Protein AF-A0A9D4N6D5-F1 (afdb_monomer_lite)

Organism: Dreissena polymorpha (NCBI:txid45954)

pLDDT: mean 85.23, std 10.16, range [52.47, 95.88]

Radius of gyration: 22.93 Å; chains: 1; bounding box: 55×21×51 Å

Secondary structure (DSSP, 8-state):
--GGG-TT--HHHHHHHHHHHHHTTTTS-SSTT-----S-------TTPPP---PPPPPPHHHHTTTT-

Foldseek 3Di:
DPPVPPVPPDPVRVVVVVVVCVVVVLVDDPDPVCPDDDPDDDDDCPDPDDDDDDDDDDDDPVVVVVVVD

Structure (mmCIF, N/CA/C/O backbone):
data_AF-A0A9D4N6D5-F1
#
_entry.id   AF-A0A9D4N6D5-F1
#
loop_
_atom_site.group_PDB
_atom_site.id
_atom_site.type_symbol
_atom_site.label_atom_id
_atom_site.label_alt_id
_atom_site.label_comp_id
_atom_site.label_asym_id
_atom_site.label_entity_id
_atom_site.label_seq_id
_atom_site.pdbx_PDB_ins_code
_atom_site.Cartn_x
_atom_site.Cartn_y
_atom_site.Cartn_z
_atom_site.occupancy
_atom_site.B_iso_or_equiv
_atom_site.auth_seq_id
_atom_site.auth_comp_id
_atom_site.auth_asym_id
_atom_site.auth_atom_id
_atom_site.pdbx_PDB_model_num
ATOM 1 N N . MET A 1 1 ? -9.162 -0.343 21.157 1.00 53.44 1 MET A N 1
ATOM 2 C CA . MET A 1 1 ? -9.687 -0.975 19.919 1.00 53.44 1 MET A CA 1
ATOM 3 C C . MET A 1 1 ? -9.976 0.188 18.992 1.00 53.44 1 MET A C 1
ATOM 5 O O . MET A 1 1 ? -11.013 0.783 19.169 1.00 53.44 1 MET A O 1
ATOM 9 N N . PHE A 1 2 ? -9.043 0.573 18.105 1.00 63.28 2 PHE A N 1
ATOM 10 C CA . PHE A 1 2 ? -9.093 1.813 17.295 1.00 63.28 2 PHE A CA 1
ATOM 11 C C . PHE A 1 2 ? -9.713 3.016 18.028 1.00 63.28 2 PHE A C 1
ATOM 13 O O . PHE A 1 2 ? -10.775 3.496 17.648 1.00 63.28 2 PHE A O 1
ATOM 20 N N . ASP A 1 3 ? -9.077 3.472 19.105 1.00 65.12 3 ASP A N 1
ATOM 21 C CA . ASP A 1 3 ? -9.723 4.421 20.019 1.00 65.12 3 ASP A CA 1
ATOM 22 C C . ASP A 1 3 ? -9.769 5.859 19.443 1.00 65.12 3 ASP A C 1
ATOM 24 O O . ASP A 1 3 ? -10.729 6.582 19.686 1.00 65.12 3 ASP A O 1
ATOM 28 N N . ASP A 1 4 ? -8.833 6.227 18.557 1.00 75.75 4 ASP A N 1
ATOM 29 C CA . ASP A 1 4 ? -8.738 7.583 17.979 1.00 75.75 4 ASP A CA 1
ATOM 30 C C . ASP A 1 4 ? -9.729 7.863 16.827 1.00 75.75 4 ASP A C 1
ATOM 32 O O . ASP A 1 4 ? -9.934 9.008 16.434 1.00 75.75 4 ASP A O 1
ATOM 36 N N . GLY A 1 5 ? -10.332 6.826 16.234 1.00 77.25 5 GLY A N 1
ATOM 37 C CA . GLY A 1 5 ? -11.153 6.949 15.015 1.00 77.25 5 GLY A CA 1
ATOM 38 C C . GLY A 1 5 ? -12.661 6.837 15.238 1.00 77.25 5 GLY A C 1
ATOM 39 O O . GLY A 1 5 ? -13.427 6.876 14.276 1.00 77.25 5 GLY A O 1
ATOM 40 N N . VAL A 1 6 ? -13.082 6.624 16.486 1.00 86.50 6 VAL A N 1
ATOM 41 C CA . VAL A 1 6 ? -14.436 6.159 16.825 1.00 86.50 6 VAL A CA 1
ATOM 42 C C . VAL A 1 6 ? -15.174 7.128 17.760 1.00 86.50 6 VAL A C 1
ATOM 44 O O . VAL A 1 6 ? -16.353 6.944 18.045 1.00 86.50 6 VAL A O 1
ATOM 47 N N . GLU A 1 7 ? -14.515 8.216 18.160 1.00 88.00 7 GLU A N 1
ATOM 48 C CA . GLU A 1 7 ? -14.977 9.179 19.169 1.00 88.00 7 GLU A CA 1
ATOM 49 C C . GLU A 1 7 ? -16.364 9.790 18.884 1.00 88.00 7 GLU A C 1
ATOM 51 O O . GLU A 1 7 ? -17.128 10.046 19.811 1.00 88.00 7 GLU A O 1
ATOM 56 N N . TYR A 1 8 ? -16.725 9.970 17.610 1.00 89.25 8 TYR A N 1
ATOM 57 C CA . TYR A 1 8 ? -17.994 10.588 17.195 1.00 89.25 8 TYR A CA 1
ATOM 58 C C . TYR A 1 8 ? -19.013 9.601 16.607 1.00 89.25 8 TYR A C 1
ATOM 60 O O . TYR A 1 8 ? -20.010 10.033 16.027 1.00 89.25 8 TYR A O 1
ATOM 68 N N . LEU A 1 9 ? -18.763 8.290 16.707 1.00 91.06 9 LEU A N 1
ATOM 69 C 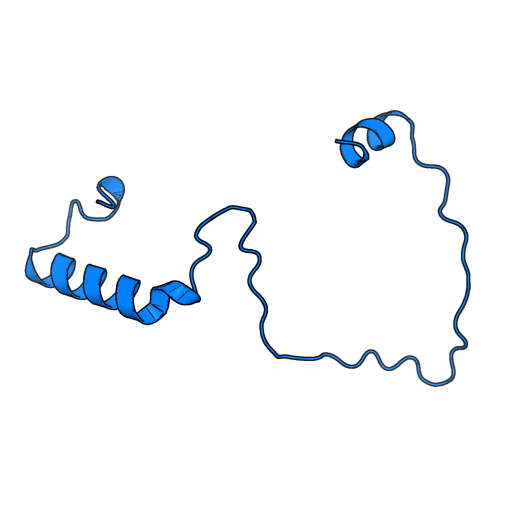CA . LEU A 1 9 ? -19.645 7.264 16.149 1.00 91.06 9 LEU A CA 1
ATOM 70 C C . LEU A 1 9 ? -20.655 6.784 17.195 1.00 91.06 9 LEU A C 1
ATOM 72 O O . LEU A 1 9 ? -20.307 6.482 18.335 1.00 91.06 9 LEU A O 1
ATOM 76 N N . ASP A 1 10 ? -21.915 6.653 16.786 1.00 93.50 10 ASP A N 1
ATOM 77 C CA . ASP A 1 10 ? -22.921 5.981 17.602 1.00 93.50 10 ASP A CA 1
ATOM 78 C C . ASP A 1 10 ? -22.662 4.456 17.664 1.00 93.50 10 ASP A C 1
ATOM 80 O O . ASP A 1 10 ? -21.988 3.896 16.792 1.00 93.50 10 ASP A O 1
ATOM 84 N N . PRO A 1 11 ? -23.210 3.729 18.656 1.00 92.19 11 PRO A N 1
ATOM 85 C CA . PRO A 1 11 ? -22.933 2.300 18.827 1.00 92.19 11 PRO A CA 1
ATOM 86 C C . PRO A 1 11 ? -23.255 1.428 17.601 1.00 92.19 11 PRO A C 1
ATOM 88 O O . PRO A 1 11 ? -22.608 0.399 17.376 1.00 92.19 11 PRO A O 1
ATOM 91 N N . GLU A 1 12 ? -24.244 1.814 16.793 1.00 94.81 12 GLU A N 1
ATOM 92 C CA . GLU A 1 12 ? -24.619 1.082 15.585 1.00 94.81 12 GLU A CA 1
ATOM 93 C C . GLU A 1 12 ? -23.587 1.303 14.471 1.00 94.81 12 GLU A C 1
ATOM 95 O O . GLU A 1 12 ? -23.193 0.362 13.771 1.00 94.81 12 GLU A O 1
ATOM 100 N N . GLN A 1 13 ? -23.100 2.535 14.341 1.00 93.00 13 GLN A N 1
ATOM 101 C CA . GLN A 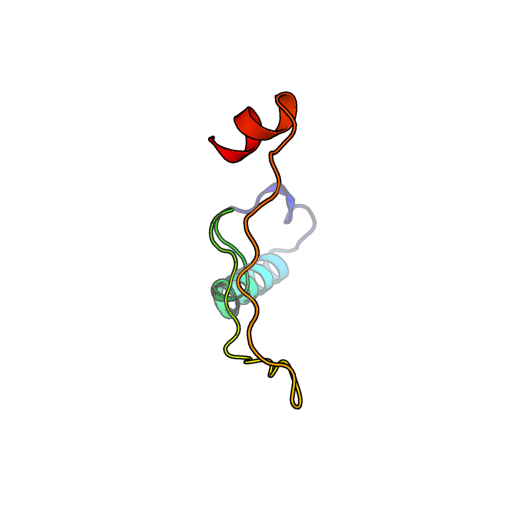1 13 ? -22.024 2.907 13.436 1.00 93.00 13 GLN A CA 1
ATOM 102 C C . GLN A 1 13 ? -20.708 2.218 13.808 1.00 93.00 13 GLN A C 1
ATOM 104 O O . GLN A 1 13 ? -20.047 1.686 12.915 1.00 93.00 13 GLN A O 1
ATOM 109 N N . ILE A 1 14 ? -20.370 2.120 15.100 1.00 92.00 14 ILE A N 1
ATOM 110 C CA . ILE A 1 14 ? -19.199 1.359 15.577 1.00 92.00 14 ILE A CA 1
ATOM 111 C C . ILE A 1 14 ? -19.287 -0.098 15.116 1.00 92.00 14 ILE A C 1
ATOM 113 O O . ILE A 1 14 ? -18.326 -0.665 14.592 1.00 92.00 14 ILE A O 1
ATOM 117 N N . ASN A 1 15 ? -20.463 -0.712 15.261 1.00 93.00 15 ASN A N 1
ATOM 118 C CA . ASN A 1 15 ? -20.676 -2.104 14.877 1.00 93.00 15 ASN A CA 1
ATOM 119 C C . ASN A 1 15 ? -20.556 -2.304 13.355 1.00 93.00 15 ASN A C 1
ATOM 121 O O . ASN A 1 15 ? -19.927 -3.260 12.893 1.00 93.00 15 ASN A O 1
ATOM 125 N N . LYS A 1 16 ? -21.118 -1.383 12.559 1.00 93.69 16 LYS A N 1
ATOM 126 C CA . LYS A 1 16 ? -20.975 -1.382 11.092 1.00 93.69 16 LYS A CA 1
ATOM 127 C C . LYS A 1 16 ? -19.519 -1.197 10.667 1.00 93.69 16 LYS A C 1
ATOM 129 O O . LYS A 1 16 ? -19.058 -1.917 9.783 1.00 93.69 16 LYS A O 1
ATOM 134 N N . PHE A 1 17 ? -18.795 -0.291 11.316 1.00 90.69 17 PHE A N 1
ATOM 135 C CA . PHE A 1 17 ? -17.382 -0.036 11.058 1.00 90.69 17 PHE A CA 1
ATOM 136 C C . PHE A 1 17 ? -16.521 -1.269 11.351 1.00 90.69 17 PHE A C 1
ATOM 138 O O . PHE A 1 17 ? -15.778 -1.722 10.481 1.00 90.69 17 PHE A O 1
ATOM 145 N N . ALA A 1 18 ? -16.696 -1.888 12.522 1.00 90.62 18 ALA A N 1
ATOM 146 C CA . ALA A 1 18 ? -15.986 -3.111 12.886 1.00 90.62 18 ALA A CA 1
ATOM 147 C C . ALA A 1 18 ? -16.243 -4.247 11.880 1.00 90.62 18 ALA A C 1
ATOM 149 O O . ALA A 1 18 ? -15.303 -4.907 11.439 1.00 90.62 18 ALA A O 1
ATOM 150 N N . LYS A 1 19 ? -17.500 -4.438 11.452 1.00 94.19 19 LYS A N 1
ATOM 151 C CA . LYS A 1 19 ? -17.860 -5.423 10.416 1.00 94.19 19 LYS A CA 1
ATOM 152 C C . LYS A 1 19 ? -17.188 -5.137 9.074 1.00 94.19 19 LYS A C 1
ATOM 154 O O . LYS A 1 19 ? -16.781 -6.074 8.394 1.00 94.19 19 LYS A O 1
ATOM 159 N N . LEU A 1 20 ? -17.078 -3.867 8.687 1.00 92.94 20 LEU A N 1
ATOM 160 C CA . LEU A 1 20 ? -16.445 -3.460 7.434 1.00 92.94 20 LEU A CA 1
ATOM 161 C C . LEU A 1 20 ? -14.940 -3.738 7.456 1.00 92.94 20 LEU A C 1
ATOM 163 O O . LEU A 1 20 ? -14.429 -4.343 6.515 1.00 92.94 20 LEU A O 1
ATOM 167 N N . LEU A 1 21 ? -14.258 -3.376 8.545 1.00 90.31 21 LEU A N 1
ATOM 168 C CA . LEU A 1 21 ? -12.839 -3.683 8.726 1.00 90.31 21 LEU A CA 1
ATOM 169 C C . LEU A 1 21 ? -12.580 -5.187 8.704 1.00 90.31 21 LEU A C 1
ATOM 171 O O . LEU A 1 21 ? -11.663 -5.639 8.029 1.00 90.31 21 LEU A O 1
ATOM 175 N N . TYR A 1 22 ? -13.413 -5.972 9.391 1.00 90.81 22 TYR A N 1
ATOM 176 C CA . TYR A 1 22 ? -13.271 -7.426 9.401 1.00 90.81 22 TYR A CA 1
ATOM 177 C C . TYR A 1 22 ? -13.489 -8.035 8.012 1.00 90.81 22 TYR A C 1
ATOM 179 O O 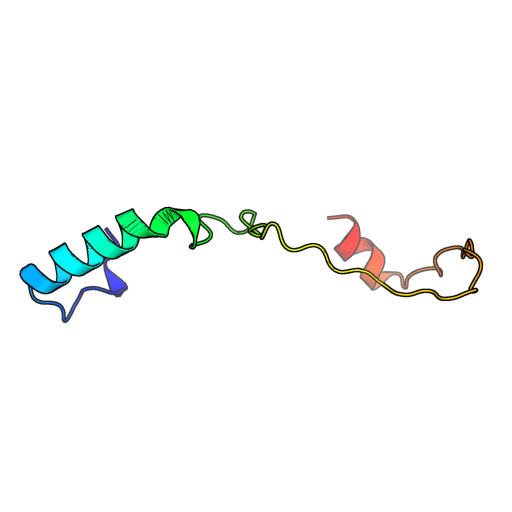. TYR A 1 22 ? -12.794 -8.972 7.625 1.00 90.81 22 TYR A O 1
ATOM 187 N N . LYS A 1 23 ? -14.447 -7.493 7.249 1.00 94.19 23 LYS A N 1
ATOM 188 C CA . LYS A 1 23 ? -14.776 -7.955 5.897 1.00 94.19 23 LYS A CA 1
ATOM 189 C C . LYS A 1 23 ? -13.655 -7.695 4.887 1.00 94.19 23 LYS A C 1
ATOM 191 O O . LYS A 1 23 ? -13.484 -8.515 3.995 1.00 94.19 23 LYS A O 1
ATOM 196 N N . TYR A 1 24 ? -12.933 -6.584 5.018 1.00 90.25 24 TYR A N 1
ATOM 197 C CA . TYR A 1 24 ? -11.874 -6.167 4.086 1.00 90.25 24 TYR A CA 1
ATOM 198 C C . TYR A 1 24 ? -10.486 -6.145 4.742 1.00 90.25 24 TYR A C 1
ATOM 200 O O . TYR A 1 24 ? -9.615 -5.370 4.353 1.00 90.25 24 TYR A O 1
ATOM 208 N N . GLN A 1 25 ? -10.275 -6.972 5.770 1.00 87.94 25 GLN A N 1
ATOM 209 C CA . GLN A 1 25 ? -9.026 -7.006 6.543 1.00 87.94 25 GLN A CA 1
ATOM 210 C C . GLN A 1 25 ? -7.788 -7.408 5.725 1.00 87.94 25 GLN A C 1
ATOM 212 O O . GLN A 1 25 ? -6.670 -7.273 6.209 1.00 87.94 25 GLN A O 1
ATOM 217 N N . ASP A 1 26 ? -7.999 -7.981 4.543 1.00 83.94 26 ASP A N 1
ATOM 218 C CA . ASP A 1 26 ? -7.005 -8.420 3.565 1.00 83.94 26 ASP A CA 1
ATOM 219 C C . ASP A 1 26 ? -6.551 -7.292 2.627 1.00 83.94 26 ASP A C 1
ATOM 221 O O . ASP A 1 26 ? -5.538 -7.425 1.948 1.00 83.94 26 ASP A O 1
ATOM 225 N N . VAL A 1 27 ? -7.290 -6.180 2.592 1.00 85.06 27 VAL A N 1
ATOM 226 C CA . VAL A 1 27 ? -6.964 -4.992 1.789 1.00 85.06 27 VAL A CA 1
ATOM 227 C C . VAL A 1 27 ? -6.021 -4.048 2.540 1.00 85.06 27 VAL A C 1
ATOM 229 O O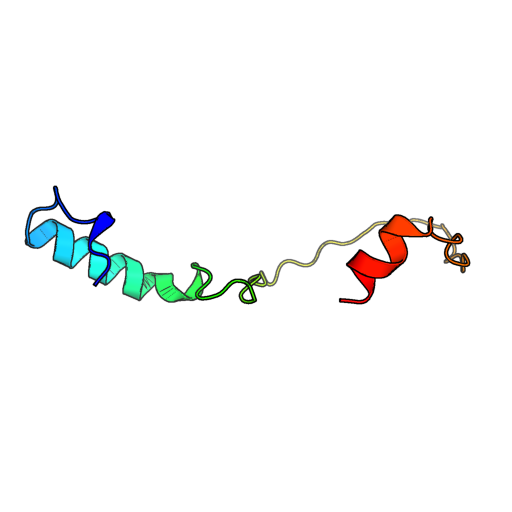 . VAL A 1 27 ? -5.247 -3.321 1.920 1.00 85.06 27 VAL A O 1
ATOM 232 N N . PHE A 1 28 ? -6.092 -4.032 3.872 1.00 83.81 28 PHE A N 1
ATOM 233 C CA . PHE A 1 28 ? -5.305 -3.130 4.708 1.00 83.81 28 PHE A CA 1
ATOM 234 C C . PHE A 1 28 ? -3.996 -3.781 5.148 1.00 83.81 28 PHE A C 1
ATOM 236 O O . PHE A 1 28 ? -4.009 -4.860 5.737 1.00 83.81 28 PHE A O 1
ATOM 243 N N . ALA A 1 29 ? -2.889 -3.069 4.940 1.00 85.56 29 ALA A N 1
ATOM 244 C CA . ALA A 1 29 ? -1.583 -3.464 5.447 1.00 85.56 29 ALA A CA 1
ATOM 245 C C . ALA A 1 29 ? -1.598 -3.519 6.982 1.00 85.56 29 ALA A C 1
ATOM 247 O O . ALA A 1 29 ? -1.906 -2.524 7.646 1.00 85.56 29 ALA A O 1
ATOM 248 N N . LYS A 1 30 ? -1.263 -4.679 7.557 1.00 84.88 30 LYS A N 1
ATOM 249 C CA . LYS A 1 30 ? -1.200 -4.857 9.024 1.00 84.88 30 LYS A CA 1
ATOM 250 C C . LYS A 1 30 ? 0.147 -4.447 9.623 1.00 84.88 30 LYS A C 1
ATOM 252 O O . LYS A 1 30 ? 0.235 -4.214 10.827 1.00 84.88 30 LYS A O 1
ATOM 257 N N . SER A 1 31 ? 1.185 -4.362 8.798 1.00 83.94 31 SER A N 1
ATOM 258 C CA . SER A 1 31 ? 2.520 -3.890 9.165 1.00 83.94 31 SER A CA 1
ATOM 259 C C . SER A 1 31 ? 3.171 -3.163 7.987 1.00 83.94 31 SER A C 1
ATOM 261 O O . SER A 1 31 ? 2.673 -3.212 6.864 1.00 83.94 31 SER A O 1
ATOM 263 N N . SER A 1 32 ? 4.310 -2.511 8.233 1.00 81.69 32 SER A N 1
ATOM 264 C CA . SER A 1 32 ? 5.135 -1.891 7.183 1.00 81.69 32 SER A CA 1
ATOM 265 C C . SER A 1 32 ? 5.599 -2.872 6.105 1.00 81.69 32 SER A C 1
ATOM 267 O O . SER A 1 32 ? 5.917 -2.452 4.996 1.00 81.69 32 SER A O 1
ATOM 269 N N . ASP A 1 33 ? 5.635 -4.163 6.432 1.00 80.69 33 ASP A N 1
ATOM 270 C CA . ASP A 1 33 ? 6.127 -5.223 5.551 1.00 80.69 33 ASP A CA 1
ATOM 271 C C . ASP A 1 33 ? 5.010 -5.815 4.677 1.00 80.69 33 ASP A C 1
ATOM 273 O O . ASP A 1 33 ? 5.271 -6.577 3.745 1.00 80.69 33 ASP A O 1
ATOM 277 N N . ASP A 1 34 ? 3.757 -5.451 4.954 1.00 82.38 34 ASP A N 1
ATOM 278 C CA . ASP A 1 34 ? 2.579 -5.897 4.220 1.00 82.38 34 ASP A CA 1
ATOM 279 C C . ASP A 1 34 ? 2.363 -5.017 2.978 1.00 82.38 34 ASP A C 1
ATOM 281 O O . ASP A 1 34 ? 1.445 -4.203 2.889 1.00 82.38 34 ASP A O 1
ATOM 285 N N . LEU A 1 35 ? 3.282 -5.144 2.015 1.00 75.94 35 LEU A N 1
ATOM 286 C CA . LEU A 1 35 ? 3.315 -4.347 0.780 1.00 75.94 35 LEU A CA 1
ATOM 287 C C . LEU A 1 35 ? 2.147 -4.642 -0.181 1.00 75.94 35 LEU A C 1
ATOM 289 O O . LEU A 1 35 ? 1.967 -3.921 -1.164 1.00 75.94 35 LEU A O 1
ATOM 293 N N . GLY A 1 36 ? 1.352 -5.680 0.098 1.00 74.25 36 GLY A N 1
ATOM 294 C CA . GLY A 1 36 ? 0.294 -6.167 -0.780 1.00 74.25 36 GLY A CA 1
ATOM 295 C C . GLY A 1 36 ? 0.824 -6.725 -2.110 1.00 74.25 36 GLY A C 1
ATOM 296 O O . GLY A 1 36 ? 1.905 -6.395 -2.594 1.00 74.25 36 GLY A O 1
ATOM 297 N N . CYS A 1 37 ? 0.057 -7.607 -2.746 1.00 74.06 37 CYS A N 1
ATOM 298 C CA . CYS A 1 37 ? 0.343 -8.055 -4.108 1.00 74.06 37 CYS A CA 1
ATOM 299 C C . CYS A 1 37 ? -0.974 -8.294 -4.839 1.00 74.06 37 CYS A C 1
ATOM 301 O O . CYS A 1 37 ? -1.778 -9.133 -4.436 1.00 74.06 37 CYS A O 1
ATOM 303 N N . THR A 1 38 ? -1.208 -7.548 -5.918 1.00 75.88 38 THR A N 1
ATOM 304 C CA . THR A 1 38 ? -2.341 -7.812 -6.806 1.00 75.88 38 THR A CA 1
ATOM 305 C C . THR A 1 38 ? -1.891 -8.770 -7.902 1.00 75.88 38 THR A C 1
ATOM 307 O O . THR A 1 38 ? -0.798 -8.642 -8.445 1.00 75.88 38 THR A O 1
ATOM 310 N N . ASN A 1 39 ? -2.739 -9.730 -8.278 1.00 79.12 39 ASN A N 1
ATOM 311 C CA . ASN A 1 39 ? -2.423 -10.733 -9.311 1.00 79.12 39 ASN A CA 1
ATOM 312 C C . ASN A 1 39 ? -2.342 -10.159 -10.745 1.00 79.12 39 ASN A C 1
ATOM 314 O O . ASN A 1 39 ? -2.400 -10.900 -11.729 1.00 79.12 39 ASN A O 1
ATOM 318 N N . VAL A 1 40 ? -2.214 -8.839 -10.885 1.00 87.56 40 VAL A N 1
ATOM 319 C CA . VAL A 1 40 ? -2.088 -8.152 -12.166 1.00 87.56 40 VAL A CA 1
ATOM 320 C C . VAL A 1 40 ? -0.646 -8.264 -12.645 1.00 87.56 40 VAL A C 1
ATOM 322 O O . VAL A 1 40 ? 0.296 -7.880 -11.959 1.00 87.56 40 VAL A O 1
ATOM 325 N N . LYS A 1 41 ? -0.467 -8.779 -13.862 1.00 90.88 41 LYS A N 1
ATOM 326 C CA . LYS A 1 41 ? 0.838 -8.832 -14.525 1.00 90.88 41 LYS A CA 1
ATOM 327 C C . LYS A 1 41 ? 0.879 -7.800 -15.641 1.00 90.88 41 LYS A C 1
ATOM 329 O O . LYS A 1 41 ? 0.048 -7.828 -16.545 1.00 90.88 41 LYS A O 1
ATOM 334 N N . HIS A 1 42 ? 1.876 -6.925 -15.605 1.00 89.44 42 HIS A N 1
ATOM 335 C CA . HIS A 1 42 ? 2.148 -5.993 -16.694 1.00 89.44 42 HIS A CA 1
ATOM 336 C C . HIS A 1 42 ? 3.142 -6.608 -17.678 1.00 89.44 42 HIS A C 1
ATOM 338 O O . HIS A 1 42 ? 4.122 -7.240 -17.282 1.00 89.44 42 HIS A O 1
ATOM 344 N N . LYS A 1 43 ? 2.905 -6.406 -18.976 1.00 93.00 43 LYS A N 1
ATOM 345 C CA . LYS A 1 43 ? 3.862 -6.762 -20.025 1.00 93.00 43 LYS A CA 1
ATOM 346 C C . LYS A 1 43 ? 4.657 -5.522 -20.413 1.00 93.00 43 LYS A C 1
ATOM 348 O O . LYS A 1 43 ? 4.086 -4.554 -20.908 1.00 93.00 43 LYS A O 1
ATOM 353 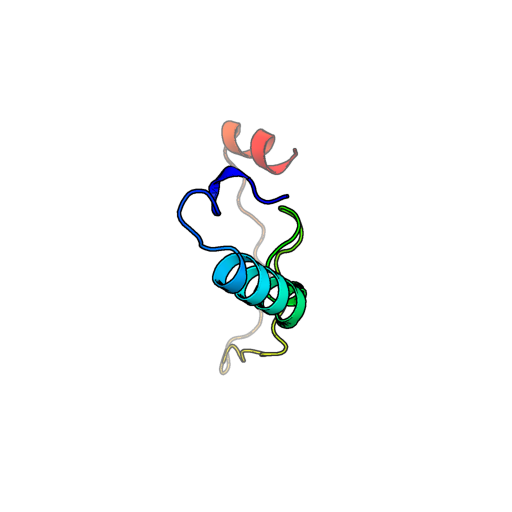N N . ILE A 1 44 ? 5.974 -5.570 -20.233 1.00 93.62 44 ILE A N 1
ATOM 354 C CA . ILE A 1 44 ? 6.882 -4.557 -20.777 1.00 93.62 44 ILE A CA 1
ATOM 355 C C . ILE A 1 44 ? 7.217 -4.972 -22.212 1.00 93.62 44 ILE A C 1
ATOM 357 O O . ILE A 1 44 ? 7.866 -5.991 -22.438 1.00 93.62 44 ILE A O 1
ATOM 361 N N . ASN A 1 45 ? 6.742 -4.208 -23.195 1.00 92.56 45 ASN A N 1
ATOM 362 C CA . ASN A 1 45 ? 7.001 -4.489 -24.605 1.00 92.56 45 ASN A CA 1
ATOM 363 C C . ASN A 1 45 ? 8.381 -3.947 -25.000 1.00 92.56 45 ASN A C 1
ATOM 365 O O . ASN A 1 45 ? 8.512 -2.784 -25.368 1.00 92.56 45 ASN A O 1
ATOM 369 N N . THR A 1 46 ? 9.409 -4.792 -24.947 1.00 93.00 46 THR A N 1
ATOM 370 C CA . THR A 1 46 ? 10.781 -4.437 -25.359 1.00 93.00 46 THR A CA 1
ATOM 371 C C . THR A 1 46 ? 11.003 -4.493 -26.877 1.00 93.00 46 THR A C 1
ATOM 373 O O . THR A 1 46 ? 12.086 -4.157 -27.351 1.00 93.00 46 THR A O 1
ATOM 376 N N . GLY A 1 47 ? 9.993 -4.895 -27.660 1.00 94.44 47 GLY A N 1
ATOM 377 C CA . GLY A 1 47 ? 10.082 -4.987 -29.119 1.00 94.44 47 GLY A CA 1
ATOM 378 C C . GLY A 1 47 ? 11.215 -5.917 -29.560 1.00 94.44 47 GLY A C 1
ATOM 379 O O . GLY A 1 47 ? 11.259 -7.074 -29.151 1.00 94.44 47 GLY A O 1
ATOM 380 N N . SER A 1 48 ? 12.135 -5.395 -30.373 1.00 95.88 48 SER A N 1
ATOM 381 C CA . SER A 1 48 ? 13.332 -6.096 -30.861 1.00 95.88 48 SER A CA 1
ATOM 382 C C . SER A 1 48 ? 14.610 -5.751 -30.083 1.00 95.88 48 SER A C 1
ATOM 384 O O . SER A 1 48 ? 15.709 -6.065 -30.541 1.00 95.88 48 SER A O 1
ATOM 386 N N . ALA A 1 49 ? 14.505 -5.056 -28.945 1.00 94.50 49 ALA A N 1
ATOM 387 C CA . ALA A 1 49 ? 15.671 -4.689 -28.151 1.00 94.50 49 ALA A CA 1
ATOM 388 C C . ALA A 1 49 ? 16.270 -5.925 -27.462 1.00 94.50 49 ALA A C 1
ATOM 390 O O . ALA A 1 49 ? 15.590 -6.626 -26.709 1.00 94.50 49 ALA A O 1
ATOM 391 N N . ASN A 1 50 ? 17.562 -6.165 -27.691 1.00 93.50 50 ASN A N 1
ATOM 392 C CA . ASN A 1 50 ? 18.295 -7.242 -27.033 1.00 93.50 50 ASN A CA 1
ATOM 393 C C . ASN A 1 50 ? 18.568 -6.895 -25.556 1.00 93.50 50 ASN A C 1
ATOM 395 O O . ASN A 1 50 ? 18.838 -5.729 -25.252 1.00 93.50 50 ASN A O 1
ATOM 399 N N . PRO A 1 51 ? 18.559 -7.876 -24.634 1.00 94.31 51 PRO A N 1
ATOM 400 C CA . PRO A 1 51 ? 18.978 -7.659 -23.252 1.00 94.31 51 PRO A CA 1
ATOM 401 C C . PRO A 1 51 ? 20.411 -7.120 -23.171 1.00 94.31 51 PRO A C 1
ATOM 403 O O . PRO A 1 51 ? 21.305 -7.596 -23.871 1.00 94.31 51 PRO A O 1
ATOM 406 N N . ILE A 1 52 ? 20.644 -6.152 -22.283 1.00 94.75 52 ILE A N 1
ATOM 407 C CA . ILE A 1 52 ? 21.960 -5.534 -22.086 1.00 94.75 52 ILE A CA 1
ATOM 408 C C . ILE A 1 52 ? 22.401 -5.756 -20.643 1.00 94.75 52 ILE A C 1
ATOM 410 O O . ILE A 1 52 ? 21.701 -5.388 -19.702 1.00 94.75 52 ILE A O 1
ATOM 414 N N . ARG A 1 53 ? 23.603 -6.308 -20.460 1.00 93.50 53 ARG A N 1
ATOM 415 C CA . ARG A 1 53 ? 24.253 -6.378 -19.149 1.00 93.50 53 ARG A CA 1
ATOM 416 C C . ARG A 1 53 ? 25.018 -5.080 -18.895 1.00 93.50 53 ARG A C 1
ATOM 418 O O . ARG A 1 53 ? 26.040 -4.836 -19.528 1.00 93.50 53 ARG A O 1
ATOM 425 N N . GLN A 1 54 ? 24.545 -4.267 -17.954 1.00 94.06 54 GLN A N 1
ATOM 426 C CA . GLN A 1 54 ? 25.225 -3.043 -17.520 1.00 94.06 54 GLN A CA 1
ATOM 427 C C . GLN A 1 54 ? 25.745 -3.204 -16.090 1.00 94.06 54 GLN A C 1
ATOM 429 O O . GLN A 1 54 ? 25.010 -3.640 -15.206 1.00 94.06 54 GLN A O 1
ATOM 434 N N . GLN A 1 55 ? 27.015 -2.860 -15.853 1.00 94.00 55 GLN A N 1
ATOM 435 C CA . GLN A 1 55 ? 27.564 -2.839 -14.496 1.00 94.00 55 GLN A CA 1
ATOM 436 C C . GLN A 1 55 ? 26.975 -1.657 -13.703 1.00 94.00 55 GLN A C 1
ATOM 438 O O . GLN A 1 55 ? 26.924 -0.543 -14.240 1.00 94.00 55 GLN A O 1
ATOM 443 N N . PRO A 1 56 ? 26.548 -1.852 -12.440 1.00 90.38 56 PRO A N 1
ATOM 444 C CA . PRO A 1 56 ? 26.108 -0.751 -11.593 1.00 90.38 56 PRO A CA 1
ATOM 445 C C . PRO A 1 56 ? 27.200 0.314 -11.466 1.00 90.38 56 PRO A C 1
ATOM 447 O O . PRO A 1 56 ? 28.385 0.002 -11.327 1.00 90.38 56 PRO A O 1
ATOM 450 N N . ARG A 1 57 ? 26.816 1.593 -11.504 1.00 90.69 57 ARG A N 1
ATOM 451 C CA . ARG A 1 57 ? 27.778 2.676 -11.274 1.00 90.69 57 ARG A CA 1
ATOM 452 C C . ARG A 1 57 ? 28.181 2.721 -9.804 1.00 90.69 57 ARG A C 1
ATOM 454 O O . ARG A 1 57 ? 27.383 2.432 -8.916 1.00 90.69 57 ARG A O 1
ATOM 461 N N . ARG A 1 58 ? 29.416 3.157 -9.544 1.00 89.19 58 ARG A N 1
ATOM 462 C CA . ARG A 1 58 ? 29.909 3.372 -8.182 1.00 89.19 58 ARG A CA 1
ATOM 463 C C . ARG A 1 58 ? 29.023 4.390 -7.459 1.00 89.19 58 ARG A C 1
ATOM 465 O O . ARG A 1 58 ? 28.932 5.539 -7.885 1.00 89.19 58 ARG A O 1
ATOM 472 N N . GLN A 1 59 ? 28.425 3.986 -6.345 1.00 88.00 59 GLN A N 1
ATOM 473 C CA . GLN A 1 59 ? 27.632 4.887 -5.515 1.00 88.00 59 GLN A CA 1
ATOM 474 C C . GLN A 1 59 ? 28.507 5.864 -4.726 1.00 88.00 59 GLN A C 1
ATOM 476 O O . GLN A 1 59 ? 29.645 5.546 -4.352 1.00 88.00 59 GLN A O 1
ATOM 481 N N . GLN A 1 60 ? 27.964 7.053 -4.467 1.00 90.50 60 GLN A N 1
ATOM 482 C CA . GLN A 1 60 ? 28.568 8.064 -3.598 1.00 90.50 60 GLN A CA 1
ATOM 483 C C . GLN A 1 60 ? 28.637 7.552 -2.156 1.00 90.50 60 GLN A C 1
ATOM 485 O O . GLN A 1 60 ? 27.734 6.843 -1.720 1.00 90.50 60 GLN A O 1
ATOM 490 N N . TYR A 1 61 ? 29.688 7.918 -1.419 1.00 82.19 61 TYR A N 1
ATOM 491 C CA . TYR A 1 61 ? 29.970 7.351 -0.095 1.00 82.19 61 TYR A CA 1
ATOM 492 C C . TYR A 1 61 ? 28.792 7.465 0.885 1.00 82.19 61 TYR A C 1
ATOM 494 O O . TYR A 1 61 ? 28.375 6.442 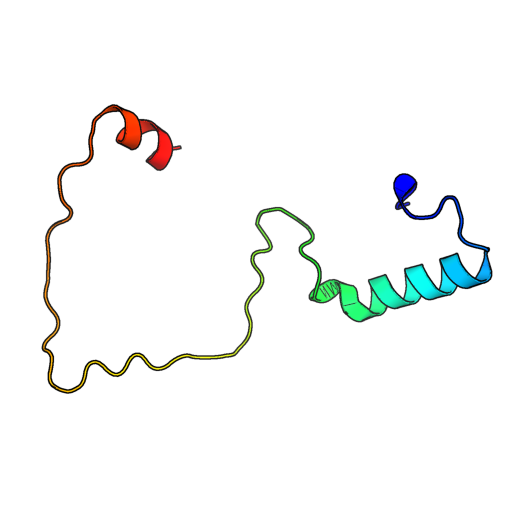1.412 1.00 82.19 61 TYR A O 1
ATOM 502 N N . GLY A 1 62 ? 28.168 8.641 1.021 1.00 83.81 62 GLY A N 1
ATOM 503 C CA . GLY A 1 62 ? 27.048 8.841 1.955 1.00 83.81 62 GLY A CA 1
ATOM 504 C C . GLY A 1 62 ? 25.756 8.073 1.631 1.00 83.81 62 GLY A C 1
ATOM 505 O O . GLY A 1 62 ? 24.898 7.951 2.492 1.00 83.81 62 GLY A O 1
ATOM 506 N N . LYS A 1 63 ? 25.600 7.528 0.415 1.00 80.50 63 LYS A N 1
ATOM 507 C CA . LYS A 1 63 ? 24.435 6.695 0.047 1.00 80.50 63 LYS A CA 1
ATOM 508 C C . LYS A 1 63 ? 24.666 5.203 0.284 1.00 80.50 63 LYS A C 1
ATOM 510 O O . LYS A 1 63 ? 23.708 4.451 0.387 1.00 80.50 63 LYS A O 1
ATOM 515 N N . ARG A 1 64 ? 25.930 4.778 0.391 1.00 79.69 64 ARG A N 1
ATOM 516 C CA . ARG A 1 64 ? 26.279 3.362 0.586 1.00 79.69 64 ARG A CA 1
ATOM 517 C C . ARG A 1 64 ? 25.897 2.840 1.964 1.00 79.69 64 ARG A C 1
ATOM 519 O O . ARG A 1 64 ? 25.697 1.643 2.108 1.00 79.69 64 ARG A O 1
ATOM 526 N N . GLU A 1 65 ? 25.873 3.713 2.966 1.00 73.88 65 GLU A N 1
ATOM 527 C CA . GLU A 1 65 ? 25.554 3.333 4.345 1.00 73.88 65 GLU A CA 1
ATOM 528 C C . GLU A 1 65 ? 24.049 3.115 4.527 1.00 73.88 65 GLU A C 1
ATOM 530 O O . GLU A 1 65 ? 23.657 2.157 5.178 1.00 73.88 65 GLU A O 1
ATOM 535 N N . VAL A 1 66 ? 23.220 3.932 3.865 1.00 72.38 66 VAL A N 1
ATOM 536 C CA . VAL A 1 66 ? 21.750 3.842 3.918 1.00 72.38 66 VAL A CA 1
ATOM 537 C C . VAL A 1 66 ? 21.220 2.576 3.240 1.00 72.38 66 VAL A C 1
ATOM 539 O O . VAL A 1 66 ? 20.271 1.987 3.728 1.00 72.38 66 VAL A O 1
ATOM 542 N N . GLU A 1 67 ? 21.831 2.135 2.138 1.00 62.31 67 GLU A N 1
ATOM 543 C CA . GLU A 1 67 ? 21.394 0.926 1.413 1.00 62.31 67 GLU A CA 1
ATOM 544 C C . GLU A 1 67 ? 21.941 -0.392 1.991 1.00 62.31 67 GLU A C 1
ATOM 546 O O . GLU A 1 67 ? 21.550 -1.467 1.542 1.00 62.31 67 GLU A O 1
ATOM 551 N N . ARG A 1 68 ? 22.887 -0.334 2.937 1.00 61.22 68 ARG A N 1
ATOM 552 C CA . ARG A 1 68 ? 23.432 -1.525 3.615 1.00 61.22 68 ARG A CA 1
ATOM 553 C C . ARG A 1 68 ? 22.676 -1.902 4.891 1.00 61.22 68 ARG A C 1
ATOM 555 O O . ARG A 1 68 ? 22.890 -3.015 5.368 1.00 61.22 68 ARG A O 1
ATOM 562 N N . ALA A 1 69 ? 21.915 -0.966 5.454 1.00 52.47 69 ALA A N 1
ATOM 563 C CA . ALA A 1 69 ? 21.070 -1.165 6.628 1.00 52.47 69 ALA A CA 1
ATOM 564 C C . ALA A 1 69 ? 19.766 -1.868 6.236 1.00 52.47 69 ALA A C 1
ATOM 566 O O . ALA A 1 69 ? 19.306 -2.697 7.049 1.00 52.47 69 ALA A O 1
#

Sequence (69 aa):
MFDDGVEYLDPEQINKFAKLLYKYQDVFAKSSDDLGCTNVKHKINTGSANPIRQQPRRQQYGKREVERA